Protein AF-A0A7C5ZQL5-F1 (afdb_monomer_lite)

Sequence (84 aa):
MENLYRFLTIFFIIVSLLLIAGVASYVTEKSGLSGIMGQQSTESRQSKKLTKEELIQRYTSIIAYIFLFLSVLLSIMSQQIFKP

Secondary structure (DSSP, 8-state):
-HHHHHHHHHHHHHHHHHHHHHHHHHHHHHHSSGGGS--------------HHHHHHHHHHHHHHHHHHHHHHHHHHHHHHS--

Foldseek 3Di:
DVVVLVVLVVVLVVLVVVLVVLVVVLCCVCVVPNVVDDPDDDDDDDDDDCDVNNVSVVVSVVSVVVSVVSVVVSVVVCCVVPVD

Structure (mmCIF, N/CA/C/O backbone):
data_AF-A0A7C5ZQL5-F1
#
_entry.id   AF-A0A7C5ZQL5-F1
#
loop_
_atom_site.group_PDB
_atom_site.id
_atom_site.type_symbol
_atom_site.label_atom_id
_atom_site.label_alt_id
_atom_site.label_comp_id
_atom_site.label_asym_id
_atom_site.label_entity_id
_atom_site.label_seq_id
_atom_site.pdbx_PDB_ins_code
_atom_site.Cartn_x
_atom_site.Cartn_y
_atom_site.Cartn_z
_atom_site.occupancy
_atom_site.B_iso_or_equiv
_atom_site.auth_seq_id
_atom_site.auth_comp_id
_atom_site.auth_asym_id
_atom_site.auth_atom_id
_atom_site.pdbx_PDB_model_num
ATOM 1 N N . MET A 1 1 ? -8.046 4.460 23.767 1.00 68.19 1 MET A N 1
ATOM 2 C CA . MET A 1 1 ? -8.276 3.709 22.512 1.00 68.19 1 MET A CA 1
ATOM 3 C C . MET A 1 1 ? -8.447 4.629 21.311 1.00 68.19 1 MET A C 1
ATOM 5 O O . MET A 1 1 ? -7.790 4.395 20.308 1.00 68.19 1 MET A O 1
ATOM 9 N N . GLU A 1 2 ? -9.237 5.701 21.411 1.00 75.44 2 GLU A N 1
ATOM 10 C CA . GLU A 1 2 ? -9.499 6.599 20.274 1.00 75.44 2 GLU A CA 1
ATOM 11 C C . GLU A 1 2 ? -8.242 7.287 19.706 1.00 75.44 2 GLU A C 1
ATOM 13 O O . GLU A 1 2 ? -8.013 7.245 18.500 1.00 75.44 2 GLU A O 1
ATOM 18 N N . ASN A 1 3 ? -7.365 7.831 20.560 1.00 81.75 3 ASN A N 1
ATOM 19 C CA . ASN A 1 3 ? -6.120 8.467 20.099 1.00 81.75 3 ASN A CA 1
ATOM 20 C C . ASN A 1 3 ? -5.169 7.477 19.406 1.00 81.75 3 ASN A C 1
ATOM 22 O O . ASN A 1 3 ? -4.514 7.834 18.431 1.00 81.75 3 ASN A O 1
ATOM 26 N N . LEU A 1 4 ? -5.126 6.225 19.876 1.00 82.06 4 LEU A N 1
ATOM 27 C CA . LEU A 1 4 ? -4.319 5.163 19.271 1.00 82.06 4 LEU A CA 1
ATOM 28 C C . LEU A 1 4 ? -4.880 4.763 17.899 1.00 82.06 4 LEU A C 1
ATOM 30 O O . LEU A 1 4 ? -4.122 4.631 16.945 1.00 82.06 4 LEU A O 1
ATOM 34 N N . TYR A 1 5 ? -6.206 4.647 17.782 1.00 82.25 5 TYR A N 1
ATOM 35 C CA . TYR A 1 5 ? -6.882 4.382 16.513 1.00 82.25 5 TYR A CA 1
ATOM 36 C C . TYR A 1 5 ? -6.666 5.514 15.498 1.00 82.25 5 TYR A C 1
ATOM 38 O O . TYR A 1 5 ? -6.309 5.247 14.351 1.00 82.25 5 TYR A O 1
ATOM 46 N N . ARG A 1 6 ? -6.799 6.784 15.914 1.00 84.50 6 ARG A N 1
ATOM 47 C CA . ARG A 1 6 ? -6.506 7.947 15.053 1.00 84.50 6 ARG A CA 1
ATOM 48 C C . ARG A 1 6 ? -5.050 7.957 14.593 1.00 84.50 6 ARG A C 1
ATOM 50 O O . ARG A 1 6 ? -4.793 8.171 13.413 1.00 84.50 6 ARG A O 1
ATOM 57 N N . PHE A 1 7 ? -4.109 7.668 15.491 1.00 87.31 7 PHE A N 1
ATOM 58 C CA . PHE A 1 7 ? -2.690 7.559 15.151 1.00 87.31 7 PHE A CA 1
ATOM 59 C C . PHE A 1 7 ? -2.421 6.447 14.124 1.00 87.31 7 PHE A C 1
ATOM 61 O O . PHE A 1 7 ? -1.796 6.702 13.096 1.00 87.31 7 PHE A O 1
ATOM 68 N N . LEU A 1 8 ? -2.951 5.240 14.353 1.00 85.69 8 LEU A N 1
ATOM 69 C CA . LEU A 1 8 ? -2.850 4.108 13.422 1.00 85.69 8 LEU A CA 1
ATOM 70 C C . LEU A 1 8 ? -3.484 4.416 12.062 1.00 85.69 8 LEU A C 1
ATOM 72 O O . LEU A 1 8 ? -2.932 4.042 11.033 1.00 85.69 8 LEU A O 1
ATOM 76 N N . THR A 1 9 ? -4.607 5.134 12.048 1.00 85.00 9 THR A N 1
ATOM 77 C CA . THR A 1 9 ? -5.289 5.545 10.814 1.00 85.00 9 THR A CA 1
ATOM 78 C C . THR A 1 9 ? -4.433 6.523 10.008 1.00 85.00 9 THR A C 1
ATOM 80 O O . THR A 1 9 ? -4.257 6.340 8.807 1.00 85.00 9 THR A O 1
ATOM 83 N N . ILE A 1 10 ? -3.841 7.531 10.658 1.00 90.50 10 ILE A N 1
ATOM 84 C CA . ILE A 1 10 ? -2.922 8.472 9.998 1.00 90.50 10 ILE A CA 1
ATOM 85 C C . ILE A 1 10 ? -1.699 7.727 9.453 1.00 90.50 10 ILE A C 1
ATOM 87 O O . ILE A 1 10 ? -1.308 7.931 8.304 1.00 90.50 10 ILE A O 1
ATOM 91 N N . PHE A 1 11 ? -1.124 6.822 10.246 1.00 86.44 11 PHE A N 1
ATOM 92 C CA . PHE A 1 11 ? 0.007 6.003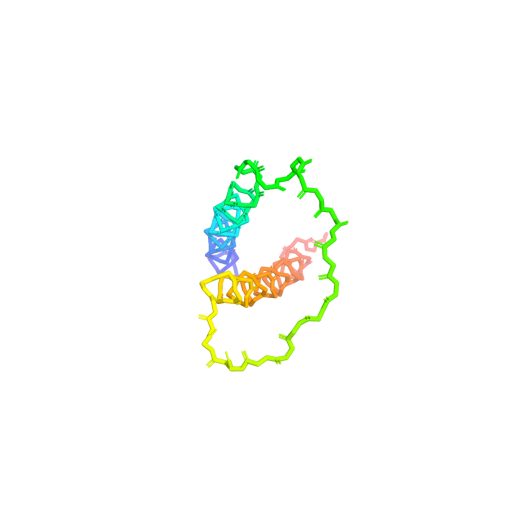 9.818 1.00 86.44 11 PHE A CA 1
ATOM 93 C C . PHE A 1 11 ? -0.342 5.135 8.601 1.00 86.44 11 PHE A C 1
ATOM 95 O O . PHE A 1 11 ? 0.419 5.078 7.637 1.00 86.44 11 PHE A O 1
ATOM 102 N N . PHE A 1 12 ? -1.528 4.525 8.596 1.00 86.50 12 PHE A N 1
ATOM 103 C CA . PHE A 1 12 ? -2.039 3.752 7.469 1.00 86.50 12 PHE A CA 1
ATOM 104 C C . PHE A 1 12 ? -2.189 4.596 6.197 1.00 86.50 12 PHE A C 1
ATOM 106 O O . PHE A 1 12 ? -1.799 4.143 5.120 1.00 86.50 12 PHE A O 1
ATOM 113 N N . ILE A 1 13 ? -2.678 5.836 6.302 1.00 89.06 13 ILE A N 1
ATOM 114 C CA . ILE A 1 13 ? -2.770 6.762 5.161 1.00 89.06 13 ILE A CA 1
ATOM 115 C C . ILE A 1 13 ? -1.379 7.044 4.578 1.00 89.06 13 ILE A C 1
ATOM 117 O O . ILE A 1 13 ? -1.196 6.965 3.364 1.00 89.06 13 ILE A O 1
ATOM 121 N N . ILE A 1 14 ? -0.381 7.313 5.425 1.00 89.62 14 ILE A N 1
ATOM 122 C CA . ILE A 1 14 ? 1.000 7.566 4.981 1.00 89.62 14 ILE A CA 1
ATOM 123 C C . ILE A 1 14 ? 1.572 6.338 4.259 1.00 89.62 14 ILE A C 1
ATOM 125 O O . ILE A 1 14 ? 2.107 6.465 3.157 1.00 89.62 14 ILE A O 1
ATOM 129 N N . VAL A 1 15 ? 1.419 5.143 4.838 1.00 87.38 15 VAL A N 1
ATOM 130 C CA . VAL A 1 15 ? 1.872 3.883 4.220 1.00 87.38 15 VAL A CA 1
ATOM 131 C C . VAL A 1 15 ? 1.170 3.641 2.880 1.00 87.38 15 VAL A C 1
ATOM 133 O O . VAL A 1 15 ? 1.817 3.230 1.919 1.00 87.38 15 VAL A O 1
ATOM 136 N N . SER A 1 16 ? -0.124 3.956 2.782 1.00 84.62 16 SER A N 1
ATOM 137 C CA . SER A 1 16 ? -0.899 3.839 1.538 1.00 84.62 16 SER A CA 1
ATOM 138 C C . SER A 1 16 ? -0.351 4.746 0.438 1.00 84.62 16 SER A C 1
ATOM 140 O O . SER A 1 16 ? -0.159 4.296 -0.689 1.00 84.62 16 SER A O 1
ATOM 142 N N . LEU A 1 17 ? -0.054 6.009 0.760 1.00 89.19 17 LEU A N 1
ATOM 143 C CA . LEU A 1 17 ? 0.522 6.962 -0.192 1.00 89.19 17 LEU A CA 1
ATOM 144 C C . LEU A 1 17 ? 1.902 6.514 -0.684 1.00 89.19 17 LEU A C 1
ATOM 146 O O . LEU A 1 17 ? 2.178 6.594 -1.880 1.00 89.19 17 LEU A O 1
ATOM 150 N N . LEU A 1 18 ? 2.746 5.995 0.212 1.00 86.12 18 LEU A N 1
ATOM 151 C CA . LEU A 1 18 ? 4.052 5.441 -0.157 1.00 86.12 18 LEU A CA 1
ATOM 152 C C . LEU A 1 18 ? 3.916 4.223 -1.075 1.00 86.12 18 LEU A C 1
ATOM 154 O O . LEU A 1 18 ? 4.676 4.093 -2.032 1.00 86.12 18 LEU A O 1
ATOM 158 N N . LEU A 1 19 ? 2.938 3.354 -0.814 1.00 84.56 19 LEU A N 1
ATOM 159 C CA . LEU A 1 19 ? 2.669 2.183 -1.644 1.00 84.56 19 LEU A CA 1
ATOM 160 C C . LEU A 1 19 ? 2.177 2.606 -3.035 1.00 84.56 19 LEU A C 1
ATOM 162 O O . LEU A 1 19 ? 2.700 2.113 -4.032 1.00 84.56 19 LEU A O 1
ATOM 166 N N . ILE A 1 20 ? 1.253 3.568 -3.120 1.00 84.69 20 ILE A N 1
ATOM 167 C CA . ILE A 1 20 ? 0.780 4.130 -4.395 1.00 84.69 20 ILE A CA 1
ATOM 168 C C . ILE A 1 20 ? 1.942 4.751 -5.173 1.00 84.69 20 ILE A C 1
ATOM 170 O O . ILE A 1 20 ? 2.098 4.451 -6.351 1.00 84.69 20 ILE A O 1
ATOM 174 N N . ALA A 1 21 ? 2.784 5.565 -4.531 1.00 82.75 21 ALA A N 1
ATOM 175 C CA . ALA A 1 21 ? 3.942 6.178 -5.179 1.00 82.75 21 ALA A CA 1
ATOM 176 C C . ALA A 1 21 ? 4.959 5.127 -5.658 1.00 82.75 21 ALA A C 1
ATOM 178 O O . ALA A 1 21 ? 5.450 5.211 -6.782 1.00 82.75 21 ALA A O 1
ATOM 179 N N . GLY A 1 22 ? 5.236 4.106 -4.841 1.00 80.50 22 GLY A N 1
ATOM 180 C CA . GLY A 1 22 ? 6.139 3.010 -5.194 1.00 80.50 22 GLY A CA 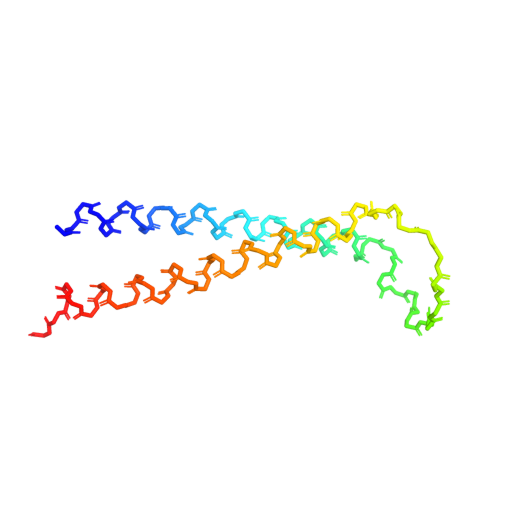1
ATOM 181 C C . GLY A 1 22 ? 5.623 2.172 -6.364 1.00 80.50 22 GLY A C 1
ATOM 182 O O . GLY A 1 22 ? 6.372 1.879 -7.296 1.00 80.50 22 GLY A O 1
ATOM 183 N N . VAL A 1 23 ? 4.329 1.836 -6.364 1.00 79.12 23 VAL A N 1
ATOM 184 C CA . VAL A 1 23 ? 3.683 1.118 -7.471 1.00 79.12 23 VAL A CA 1
ATOM 185 C C . VAL A 1 23 ? 3.616 1.994 -8.721 1.00 79.12 23 VAL A C 1
ATOM 187 O O . VAL A 1 23 ? 3.950 1.515 -9.798 1.00 79.12 23 VAL A O 1
ATOM 190 N N . ALA A 1 24 ? 3.254 3.272 -8.603 1.00 76.12 24 ALA A N 1
ATOM 191 C CA . ALA A 1 24 ? 3.208 4.202 -9.729 1.00 76.12 24 ALA A CA 1
ATOM 192 C C . ALA A 1 24 ? 4.590 4.393 -10.372 1.00 76.12 24 ALA A C 1
ATOM 194 O O . ALA A 1 24 ? 4.694 4.379 -11.598 1.00 76.12 24 ALA A O 1
ATOM 195 N N . SER A 1 25 ? 5.653 4.504 -9.568 1.00 74.06 25 SER A N 1
ATOM 196 C CA . SER A 1 25 ? 7.035 4.567 -10.059 1.00 74.06 25 SER A CA 1
ATOM 197 C C . SER A 1 25 ? 7.410 3.287 -10.806 1.00 74.06 25 SER A C 1
ATOM 199 O O . SER A 1 25 ? 7.892 3.355 -11.933 1.00 74.06 25 SER A O 1
ATOM 201 N N . TYR A 1 26 ? 7.107 2.118 -10.231 1.00 70.88 26 TYR A N 1
ATOM 202 C CA . TYR A 1 26 ? 7.375 0.823 -10.863 1.00 70.88 26 TYR A CA 1
ATOM 203 C C . TYR A 1 26 ? 6.603 0.636 -12.179 1.00 70.88 26 TYR A C 1
ATOM 205 O O . TYR A 1 26 ? 7.159 0.183 -13.179 1.00 70.88 26 TYR A O 1
ATOM 213 N N . VAL A 1 27 ? 5.320 1.010 -12.202 1.00 68.12 27 VAL A N 1
ATOM 214 C CA . VAL A 1 27 ? 4.479 0.946 -13.403 1.00 68.12 27 VAL A CA 1
ATOM 215 C C . VAL A 1 27 ? 4.990 1.914 -14.462 1.00 68.12 27 VAL A C 1
ATOM 217 O O . VAL A 1 27 ? 5.055 1.528 -15.622 1.00 68.12 27 VAL A O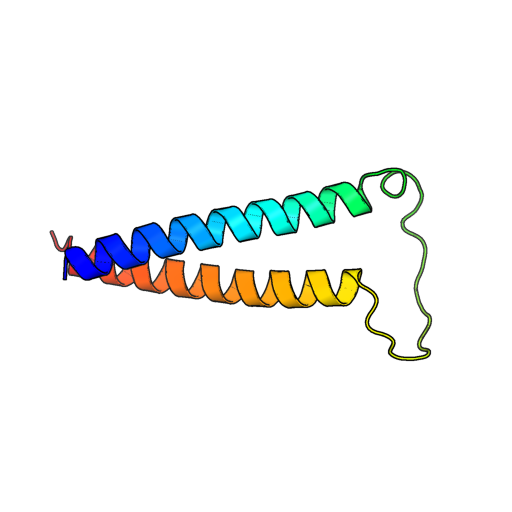 1
ATOM 220 N N . THR A 1 28 ? 5.398 3.130 -14.099 1.00 68.75 28 THR A N 1
ATOM 221 C CA . THR A 1 28 ? 5.919 4.121 -15.055 1.00 68.75 28 THR A CA 1
ATOM 222 C C . THR A 1 28 ? 7.239 3.663 -15.676 1.00 68.75 28 THR A C 1
ATOM 224 O O . THR A 1 28 ? 7.397 3.754 -16.890 1.00 68.75 28 THR A O 1
ATOM 227 N N . GLU A 1 29 ? 8.150 3.095 -14.881 1.00 61.81 29 GLU A N 1
ATOM 228 C CA . GLU A 1 29 ? 9.418 2.544 -15.379 1.00 61.81 29 GLU A CA 1
ATOM 229 C C . GLU A 1 29 ? 9.206 1.345 -16.318 1.00 61.81 29 GLU A C 1
ATOM 231 O O . GLU A 1 29 ? 9.871 1.252 -17.347 1.00 61.81 29 GLU A O 1
ATOM 236 N N . LYS A 1 30 ? 8.234 0.466 -16.035 1.00 59.47 30 LYS A N 1
ATOM 237 C CA . LYS A 1 30 ? 7.883 -0.646 -16.940 1.00 59.47 30 LYS A CA 1
ATOM 238 C C . LYS A 1 30 ? 7.065 -0.229 -18.166 1.00 59.47 30 LYS A C 1
ATOM 240 O O . LYS A 1 30 ? 7.165 -0.864 -19.214 1.00 59.47 30 LYS A O 1
ATOM 245 N N . SER A 1 31 ? 6.228 0.797 -18.036 1.00 53.31 31 SER A N 1
ATOM 246 C CA . SER A 1 31 ? 5.273 1.217 -19.075 1.00 53.31 31 SER A CA 1
ATOM 247 C C . SER A 1 31 ? 5.845 2.279 -20.016 1.00 53.31 31 SER A C 1
ATOM 249 O O . SER A 1 31 ? 5.304 2.489 -21.099 1.00 53.31 31 SER A O 1
ATOM 251 N N . GLY A 1 32 ? 6.960 2.920 -19.652 1.00 50.22 32 GLY A N 1
ATOM 252 C CA . GLY A 1 32 ? 7.744 3.759 -20.549 1.00 50.22 32 GLY A CA 1
ATOM 253 C C . GLY A 1 32 ? 8.460 2.906 -21.598 1.00 50.22 32 GLY A C 1
ATOM 254 O O . GLY A 1 32 ? 9.530 2.367 -21.343 1.00 50.22 32 GLY A O 1
ATOM 255 N N . LEU A 1 33 ? 7.861 2.778 -22.784 1.00 48.59 33 LEU A N 1
ATOM 256 C CA . LEU A 1 33 ? 8.406 2.151 -24.003 1.00 48.59 33 LEU A CA 1
ATOM 257 C C . LEU A 1 33 ? 8.565 0.612 -24.005 1.00 48.59 33 LEU A C 1
ATOM 259 O O . LEU A 1 33 ? 8.460 0.012 -25.071 1.00 48.59 33 LEU A O 1
ATOM 263 N N . SER A 1 34 ? 8.746 -0.042 -22.854 1.00 51.62 34 SER A N 1
ATOM 264 C CA . SER A 1 34 ? 8.939 -1.507 -22.780 1.00 51.62 34 SER A CA 1
ATOM 265 C C . SER A 1 34 ? 7.623 -2.311 -22.765 1.00 51.62 34 SER A C 1
ATOM 267 O O . SER A 1 34 ? 7.582 -3.470 -23.165 1.00 51.62 34 SER A O 1
ATOM 269 N N . GLY A 1 35 ? 6.501 -1.688 -22.385 1.00 46.25 35 GLY A N 1
ATOM 270 C CA . GLY A 1 35 ? 5.185 -2.344 -22.313 1.00 46.25 35 GLY A CA 1
ATOM 271 C C . GLY A 1 35 ? 4.540 -2.712 -23.659 1.00 46.25 35 GLY A C 1
ATOM 272 O O . GLY A 1 35 ? 3.546 -3.433 -23.667 1.00 46.25 35 GLY A O 1
ATOM 273 N N . ILE A 1 36 ? 5.081 -2.240 -24.790 1.00 50.88 36 ILE A N 1
ATOM 274 C CA . ILE A 1 36 ? 4.544 -2.515 -26.140 1.00 50.88 36 ILE A CA 1
ATOM 275 C C . ILE A 1 36 ? 5.394 -3.564 -26.887 1.00 50.88 36 ILE A C 1
ATOM 277 O O . ILE A 1 36 ? 4.924 -4.165 -27.850 1.00 50.88 36 ILE A O 1
ATOM 281 N N . MET A 1 37 ? 6.616 -3.860 -26.430 1.00 52.69 37 MET A N 1
ATOM 282 C CA . MET A 1 37 ? 7.482 -4.869 -27.047 1.00 52.69 37 MET A CA 1
ATOM 283 C C . MET A 1 37 ? 7.718 -6.052 -26.106 1.00 52.69 37 MET A C 1
ATOM 285 O O . MET A 1 37 ? 8.667 -6.078 -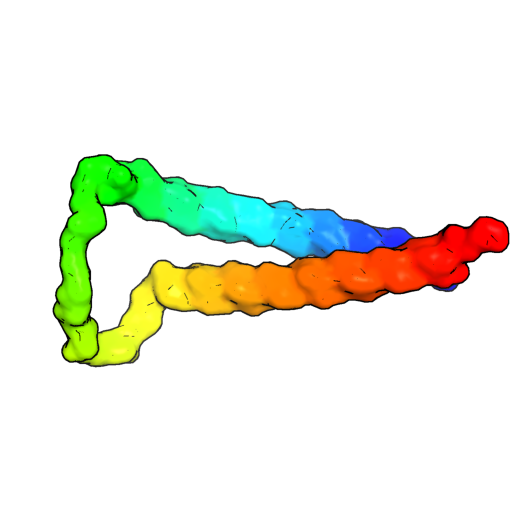25.337 1.00 52.69 37 MET A O 1
ATOM 289 N N . GLY A 1 38 ? 6.878 -7.075 -26.250 1.00 44.81 38 GLY A N 1
ATOM 290 C CA . GLY A 1 38 ? 7.323 -8.456 -26.076 1.00 44.81 38 GLY A CA 1
ATOM 291 C C . GLY A 1 38 ? 7.305 -9.010 -24.653 1.00 44.81 38 GLY A C 1
ATOM 292 O O . GLY A 1 38 ? 8.278 -8.946 -23.909 1.00 44.81 38 GLY A O 1
ATOM 293 N N . GLN A 1 39 ? 6.248 -9.767 -24.359 1.00 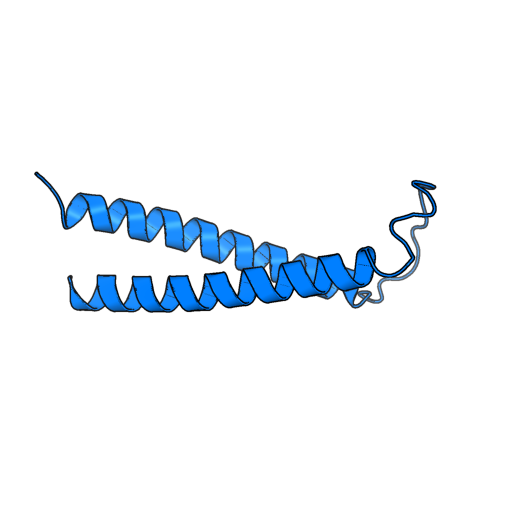52.75 39 GLN A N 1
ATOM 294 C CA . GLN A 1 39 ? 6.425 -11.040 -23.663 1.00 52.75 39 GLN A CA 1
ATOM 295 C C . GLN A 1 39 ? 7.366 -11.939 -24.489 1.00 52.75 39 GLN A C 1
ATOM 297 O O . GLN A 1 39 ? 6.927 -12.631 -25.401 1.00 52.75 39 GLN A O 1
ATOM 302 N N . GLN A 1 40 ? 8.661 -11.918 -24.190 1.00 37.66 40 GLN A N 1
ATOM 303 C CA . GLN A 1 40 ? 9.665 -12.897 -24.628 1.00 37.66 40 GLN A CA 1
ATOM 304 C C . GLN A 1 40 ? 10.913 -12.600 -23.782 1.00 37.66 40 GLN A C 1
ATOM 306 O O . GLN A 1 40 ? 11.353 -11.464 -23.750 1.00 37.66 40 GLN A O 1
ATOM 311 N N . SER A 1 41 ? 11.540 -13.470 -23.006 1.00 44.34 41 SER A N 1
ATOM 312 C CA . SER A 1 41 ? 11.518 -14.915 -22.848 1.00 44.34 41 SER A CA 1
ATOM 313 C C . SER A 1 41 ? 12.221 -15.242 -21.522 1.00 44.34 41 SER A C 1
ATOM 315 O O . SER A 1 41 ? 12.982 -14.447 -20.977 1.00 44.34 41 SER A O 1
ATOM 317 N N . THR A 1 42 ? 11.947 -16.443 -21.038 1.00 50.53 42 THR A N 1
ATOM 318 C CA . THR A 1 42 ? 12.708 -17.265 -20.090 1.00 50.53 42 THR A CA 1
ATOM 319 C C . THR A 1 42 ? 14.233 -17.066 -20.046 1.00 50.53 42 THR A C 1
ATOM 321 O O . THR A 1 42 ? 14.879 -16.914 -21.074 1.00 50.53 42 THR A O 1
ATOM 324 N N . GLU A 1 43 ? 14.763 -17.253 -18.830 1.00 52.88 43 GLU A N 1
ATOM 325 C CA . GLU A 1 43 ? 16.124 -17.697 -18.484 1.00 52.88 43 GLU A CA 1
ATOM 326 C C . GLU A 1 43 ? 17.323 -16.777 -18.765 1.00 52.88 43 GLU A C 1
ATOM 328 O O . GLU A 1 43 ? 17.864 -16.727 -19.861 1.00 52.88 43 GLU A O 1
ATOM 333 N N . SER A 1 44 ? 17.916 -16.270 -17.680 1.00 41.25 44 SER A N 1
ATOM 334 C CA . SER A 1 44 ? 19.346 -16.506 -17.443 1.00 41.25 44 SER A CA 1
ATOM 335 C C . SER A 1 44 ? 19.681 -16.359 -15.959 1.00 41.25 44 SER A C 1
ATOM 337 O O . SER A 1 44 ? 19.775 -15.261 -15.410 1.00 41.25 44 SER A O 1
ATOM 339 N N . ARG A 1 45 ? 19.900 -17.502 -15.304 1.00 58.88 45 ARG A N 1
ATOM 340 C CA . ARG A 1 45 ? 20.761 -17.595 -14.124 1.00 58.88 45 ARG A CA 1
ATOM 341 C C . ARG A 1 45 ? 22.130 -17.012 -14.490 1.00 58.88 45 ARG A C 1
ATOM 343 O O . ARG A 1 45 ? 22.837 -17.672 -15.236 1.00 58.88 45 ARG A O 1
ATOM 350 N N . GLN A 1 46 ? 22.538 -15.868 -13.940 1.00 39.84 46 GLN A N 1
ATOM 351 C CA . GLN A 1 46 ? 23.950 -15.596 -13.624 1.00 39.84 46 GLN A CA 1
ATOM 352 C C . GLN A 1 46 ? 24.138 -14.248 -12.913 1.00 39.84 46 GLN A C 1
ATOM 354 O O . GLN A 1 46 ? 23.798 -13.196 -13.433 1.00 39.84 46 GLN A O 1
ATOM 359 N N . SER A 1 47 ? 24.771 -14.321 -11.737 1.00 37.88 47 SER A N 1
ATOM 360 C CA . SER A 1 47 ? 25.366 -13.220 -10.965 1.00 37.88 47 SER A CA 1
ATOM 361 C C . SER A 1 47 ? 24.407 -12.213 -10.304 1.00 37.88 47 SER A C 1
ATOM 363 O O . SER A 1 47 ? 24.003 -11.206 -10.876 1.00 37.88 47 SER A O 1
ATOM 365 N N . LYS A 1 48 ? 24.113 -12.477 -9.020 1.00 50.41 48 LYS A N 1
ATOM 366 C CA . LYS A 1 48 ? 23.431 -11.595 -8.056 1.00 50.41 48 LYS A CA 1
ATOM 367 C C . LYS A 1 48 ? 24.154 -10.245 -7.903 1.00 50.41 48 LYS A C 1
ATOM 369 O O . LYS A 1 48 ? 24.899 -10.028 -6.950 1.00 50.41 48 LYS A O 1
ATOM 374 N N . LYS A 1 49 ? 23.866 -9.295 -8.783 1.00 46.69 49 LYS A N 1
ATOM 375 C CA . LYS A 1 49 ? 23.716 -7.895 -8.383 1.00 46.69 49 LYS A CA 1
ATOM 376 C C . LYS A 1 49 ? 22.217 -7.658 -8.333 1.00 46.69 49 LYS A C 1
ATOM 378 O O . LYS A 1 49 ? 21.576 -7.802 -9.363 1.00 46.69 49 LYS A O 1
ATOM 383 N N . LEU A 1 50 ? 21.681 -7.341 -7.152 1.00 54.56 50 LEU A N 1
ATOM 384 C CA . LEU A 1 50 ? 20.299 -6.874 -7.019 1.00 54.56 50 LEU A CA 1
ATOM 385 C C . LEU A 1 50 ? 20.112 -5.723 -8.010 1.00 54.56 50 LEU A C 1
ATOM 387 O O . LEU A 1 50 ? 20.653 -4.632 -7.811 1.00 54.56 50 LEU A O 1
ATOM 391 N N . THR A 1 51 ? 19.412 -5.983 -9.110 1.00 66.25 51 THR A N 1
ATOM 392 C CA . THR A 1 51 ? 18.966 -4.932 -10.015 1.00 66.25 51 THR A CA 1
ATOM 393 C C . THR A 1 51 ? 18.031 -4.025 -9.223 1.00 66.25 51 THR A C 1
ATOM 395 O O . THR A 1 51 ? 17.322 -4.472 -8.319 1.00 66.25 51 THR A O 1
ATOM 398 N N . LYS A 1 52 ? 18.051 -2.719 -9.514 1.00 65.38 52 LYS A N 1
ATOM 399 C CA . LYS A 1 52 ? 17.220 -1.730 -8.801 1.00 65.38 52 LYS A CA 1
ATOM 400 C C . LYS A 1 52 ? 15.743 -2.150 -8.769 1.00 65.38 52 LYS A C 1
ATOM 402 O O . LYS A 1 52 ? 15.085 -1.961 -7.755 1.00 65.38 52 LYS A O 1
ATOM 407 N N . GLU A 1 53 ? 15.277 -2.810 -9.826 1.00 64.31 53 GLU A N 1
ATOM 408 C CA . GLU A 1 53 ? 13.933 -3.382 -9.948 1.00 64.31 53 GLU A CA 1
ATOM 409 C C . GLU A 1 53 ? 13.628 -4.468 -8.910 1.00 64.31 53 GLU A C 1
ATOM 411 O O . GLU A 1 53 ? 12.571 -4.441 -8.287 1.00 64.31 53 GLU A O 1
ATOM 416 N N . GLU A 1 54 ? 14.552 -5.402 -8.683 1.00 69.06 54 GLU A N 1
ATOM 417 C CA . GLU A 1 54 ? 14.389 -6.484 -7.707 1.00 69.06 54 GLU A CA 1
ATOM 418 C C . GLU A 1 54 ? 14.382 -5.919 -6.277 1.00 69.06 54 GLU A C 1
ATOM 420 O O . GLU A 1 54 ? 13.638 -6.376 -5.407 1.00 69.06 54 GLU A O 1
ATOM 425 N N . LEU A 1 55 ? 15.149 -4.846 -6.054 1.00 70.31 55 LEU A N 1
ATOM 426 C CA . LEU A 1 55 ? 15.156 -4.078 -4.812 1.00 70.31 55 LEU A CA 1
ATOM 427 C C . LEU A 1 55 ? 13.800 -3.384 -4.582 1.00 70.31 55 LEU A C 1
ATOM 429 O O . LEU A 1 55 ? 13.198 -3.557 -3.522 1.00 70.31 55 LEU A O 1
ATOM 433 N N . ILE A 1 56 ? 13.294 -2.655 -5.585 1.00 72.00 56 ILE A N 1
ATOM 434 C CA . ILE A 1 56 ? 11.987 -1.979 -5.547 1.00 72.00 56 ILE A CA 1
ATOM 435 C C . ILE A 1 56 ? 10.877 -3.004 -5.317 1.00 72.00 56 ILE A C 1
ATOM 437 O O . ILE A 1 56 ? 10.061 -2.826 -4.420 1.00 72.00 56 ILE A O 1
ATOM 441 N N . GLN A 1 57 ? 10.875 -4.118 -6.048 1.00 76.44 57 GLN A N 1
ATOM 442 C CA . GLN A 1 57 ? 9.869 -5.166 -5.902 1.00 76.44 57 GLN A CA 1
ATOM 443 C C . GLN A 1 57 ? 9.875 -5.781 -4.497 1.00 76.44 57 GLN A C 1
ATOM 445 O O . GLN A 1 57 ? 8.810 -6.025 -3.919 1.00 76.44 57 GLN A O 1
ATOM 450 N N . ARG A 1 58 ? 11.059 -6.012 -3.919 1.00 78.81 58 ARG A N 1
ATOM 451 C CA . ARG A 1 58 ? 11.197 -6.569 -2.569 1.00 78.81 58 ARG A CA 1
ATOM 452 C C . ARG A 1 58 ? 10.708 -5.588 -1.504 1.00 78.81 58 ARG A C 1
ATOM 454 O O . ARG A 1 58 ? 9.962 -5.999 -0.618 1.00 78.81 58 ARG A O 1
ATOM 461 N N . TYR A 1 59 ? 11.053 -4.304 -1.617 1.00 80.38 59 TYR A N 1
ATOM 462 C CA . TYR A 1 59 ? 10.553 -3.270 -0.706 1.00 80.38 59 TYR A CA 1
ATOM 463 C C . TYR A 1 59 ? 9.048 -3.049 -0.855 1.00 80.38 59 TYR A C 1
ATOM 465 O O . TYR A 1 59 ? 8.349 -3.049 0.154 1.00 80.38 59 TYR A O 1
ATOM 473 N N . THR A 1 60 ? 8.524 -2.959 -2.078 1.00 80.25 60 THR A N 1
ATOM 474 C CA . THR A 1 60 ? 7.081 -2.843 -2.328 1.00 80.25 60 THR A CA 1
ATOM 475 C C . THR A 1 60 ? 6.327 -4.044 -1.763 1.00 80.25 60 THR A C 1
ATOM 477 O O . THR A 1 60 ? 5.286 -3.860 -1.140 1.00 80.25 60 THR A O 1
ATOM 480 N N . SER A 1 61 ? 6.868 -5.262 -1.886 1.00 80.31 61 SER A N 1
ATOM 481 C CA . SER A 1 61 ? 6.258 -6.458 -1.282 1.00 80.31 61 SER A CA 1
ATOM 482 C C . SER A 1 61 ? 6.222 -6.374 0.245 1.00 80.31 61 SER A C 1
ATOM 484 O O . SER A 1 61 ? 5.190 -6.647 0.849 1.00 80.31 61 SER A O 1
ATOM 486 N N . ILE A 1 62 ? 7.321 -5.960 0.884 1.00 85.06 62 ILE A N 1
ATOM 487 C CA . ILE A 1 62 ? 7.379 -5.784 2.345 1.00 85.06 62 ILE A CA 1
ATOM 488 C C . ILE A 1 62 ? 6.373 -4.718 2.802 1.00 85.06 62 ILE A C 1
ATOM 490 O O . ILE A 1 62 ? 5.618 -4.949 3.745 1.00 85.06 62 ILE A O 1
ATOM 494 N N . ILE A 1 63 ? 6.318 -3.578 2.109 1.00 81.88 63 ILE A N 1
ATOM 495 C CA . ILE A 1 63 ? 5.371 -2.494 2.400 1.00 81.88 63 ILE A CA 1
ATOM 496 C C . ILE A 1 63 ? 3.926 -2.976 2.206 1.00 81.88 63 ILE A C 1
ATOM 498 O O . ILE A 1 63 ? 3.067 -2.650 3.022 1.00 81.88 63 ILE A O 1
ATOM 502 N N . ALA A 1 64 ? 3.654 -3.808 1.197 1.00 81.94 64 ALA A N 1
ATOM 503 C CA . ALA A 1 64 ? 2.337 -4.399 0.976 1.00 81.94 64 ALA A CA 1
ATOM 504 C C . ALA A 1 64 ? 1.913 -5.340 2.112 1.00 81.94 64 ALA A C 1
ATOM 506 O O . ALA A 1 64 ? 0.773 -5.262 2.566 1.00 81.94 64 ALA A O 1
ATOM 507 N N . TYR A 1 65 ? 2.819 -6.175 2.631 1.00 87.56 65 TYR A N 1
ATOM 508 C CA . TYR A 1 65 ? 2.523 -6.997 3.809 1.00 87.56 65 TYR A CA 1
ATOM 509 C C . TYR A 1 65 ? 2.225 -6.144 5.046 1.00 87.56 65 TYR A C 1
ATOM 511 O O . TYR A 1 65 ? 1.278 -6.436 5.775 1.00 87.56 65 TYR A O 1
ATOM 519 N N . ILE A 1 66 ? 2.988 -5.068 5.262 1.00 84.88 66 ILE A N 1
ATOM 520 C CA . ILE A 1 66 ? 2.755 -4.123 6.364 1.00 84.88 66 ILE A CA 1
ATOM 521 C C . ILE A 1 66 ? 1.391 -3.441 6.209 1.00 84.88 66 ILE A C 1
ATOM 523 O O . ILE A 1 66 ? 0.641 -3.343 7.178 1.00 84.88 66 ILE A O 1
ATOM 527 N N . PHE A 1 67 ? 1.042 -3.014 4.995 1.00 87.94 67 PHE A N 1
ATOM 528 C CA . PHE A 1 67 ? -0.261 -2.431 4.686 1.00 87.94 67 PHE A CA 1
ATOM 529 C C . PHE A 1 67 ? -1.405 -3.405 4.996 1.00 87.94 67 PHE A C 1
ATOM 531 O O . PHE A 1 67 ? -2.372 -3.032 5.659 1.00 87.94 67 PHE A O 1
ATOM 538 N N . LEU A 1 68 ? -1.276 -4.664 4.573 1.00 88.50 68 LEU A N 1
ATOM 539 C CA . LEU A 1 68 ? -2.289 -5.696 4.794 1.00 88.50 68 LEU A CA 1
ATOM 540 C C . LEU A 1 68 ? -2.455 -5.982 6.294 1.00 88.50 68 LEU A C 1
ATOM 542 O O . LEU A 1 68 ? -3.574 -6.006 6.804 1.00 88.50 68 LEU A O 1
ATOM 546 N N . PHE A 1 69 ? -1.344 -6.098 7.023 1.00 89.81 69 PHE A N 1
ATOM 547 C CA . PHE A 1 69 ? -1.352 -6.265 8.475 1.00 89.81 69 PHE A CA 1
ATOM 548 C C . PHE A 1 69 ? -2.024 -5.085 9.193 1.00 89.81 69 PHE A C 1
ATOM 550 O O . PHE A 1 69 ? -2.900 -5.292 10.033 1.00 89.81 69 PHE A O 1
ATOM 557 N N . LEU A 1 70 ? -1.665 -3.847 8.836 1.00 87.06 70 LEU A N 1
ATOM 558 C CA . LEU A 1 70 ? -2.280 -2.641 9.397 1.00 87.06 70 LEU A CA 1
ATOM 559 C C . LEU A 1 70 ? -3.776 -2.566 9.087 1.00 87.06 70 LEU A C 1
ATOM 561 O O . LEU A 1 70 ? -4.548 -2.175 9.957 1.00 87.06 70 LEU A O 1
ATOM 565 N N . SER A 1 71 ? -4.187 -2.961 7.880 1.00 84.69 71 SER A N 1
ATOM 566 C CA . SER A 1 71 ? -5.594 -2.987 7.473 1.00 84.69 71 SER A CA 1
ATOM 567 C C . SER A 1 71 ? -6.408 -3.957 8.334 1.00 84.69 71 SER A C 1
ATOM 569 O O . SER A 1 71 ? -7.451 -3.580 8.869 1.00 84.69 71 SER A O 1
ATOM 571 N N . VAL A 1 72 ? -5.898 -5.174 8.554 1.00 87.56 72 VAL A N 1
ATOM 572 C CA . VAL A 1 72 ? -6.542 -6.168 9.429 1.00 87.56 72 VAL A CA 1
ATOM 573 C C . VAL A 1 72 ? -6.597 -5.670 10.873 1.00 87.56 72 VAL A C 1
ATOM 575 O O . VAL A 1 72 ? -7.644 -5.758 11.516 1.00 87.56 72 VAL A O 1
ATOM 578 N N . LEU A 1 73 ? -5.503 -5.096 11.379 1.00 86.50 73 LEU A N 1
ATOM 579 C CA . LEU A 1 73 ? -5.436 -4.576 12.743 1.00 86.50 73 LEU A CA 1
ATOM 580 C C . LEU A 1 73 ? -6.432 -3.427 12.964 1.00 86.50 73 LEU A C 1
ATOM 582 O O . LEU A 1 73 ? -7.172 -3.437 13.948 1.00 86.50 73 LEU A O 1
ATOM 586 N N . LEU A 1 74 ? -6.500 -2.474 12.030 1.00 85.44 74 LEU A N 1
ATOM 587 C CA . LEU A 1 74 ? -7.479 -1.385 12.049 1.00 85.44 74 LEU A CA 1
ATOM 588 C C . LEU A 1 74 ? -8.911 -1.913 11.960 1.00 85.44 74 LEU A C 1
ATOM 590 O O . LEU A 1 74 ? -9.765 -1.439 12.703 1.00 85.44 74 LEU A O 1
ATOM 594 N N . SER A 1 75 ? -9.169 -2.919 11.120 1.00 84.19 75 SER A N 1
ATOM 595 C CA . SER A 1 75 ? -10.486 -3.554 11.014 1.00 84.19 75 SER A CA 1
ATOM 596 C C . SER A 1 75 ? -10.921 -4.168 12.348 1.00 84.19 75 SER A C 1
ATOM 598 O O . SER A 1 75 ? -12.023 -3.891 12.818 1.00 84.19 75 SER A O 1
ATOM 600 N N . ILE A 1 76 ? -10.053 -4.941 13.008 1.00 85.19 76 ILE A N 1
ATOM 601 C CA . ILE A 1 76 ? -10.352 -5.550 14.315 1.00 85.19 76 ILE A CA 1
ATOM 602 C C . ILE A 1 76 ? -10.572 -4.470 15.381 1.00 85.19 76 ILE A C 1
ATOM 604 O O . ILE A 1 76 ? -11.540 -4.538 16.138 1.00 85.19 76 ILE A O 1
ATOM 608 N N . MET A 1 77 ? -9.711 -3.448 15.431 1.00 78.75 77 MET A N 1
ATOM 609 C CA . MET A 1 77 ? -9.881 -2.341 16.377 1.00 78.75 77 MET A CA 1
ATOM 610 C C . MET A 1 77 ? -11.170 -1.562 16.111 1.00 78.75 77 MET A C 1
ATOM 612 O O . MET A 1 77 ? -11.848 -1.192 17.065 1.00 78.75 77 MET A O 1
ATOM 616 N N . SER A 1 78 ? -11.552 -1.364 14.846 1.00 77.75 78 SER A N 1
ATOM 617 C CA . SER A 1 78 ? -12.814 -0.710 14.497 1.00 77.75 78 SER A CA 1
ATOM 618 C C . SER A 1 78 ? -14.012 -1.495 15.035 1.00 77.75 78 SER A C 1
ATOM 620 O O . SER A 1 78 ? -14.887 -0.901 15.646 1.00 77.75 78 SER A O 1
ATOM 622 N N . GLN A 1 79 ? -14.011 -2.828 14.941 1.00 73.81 79 GLN A N 1
ATOM 623 C CA . GLN A 1 79 ? -15.088 -3.672 15.474 1.00 73.81 79 GLN A CA 1
ATOM 624 C C . GLN A 1 79 ? -15.146 -3.680 17.009 1.00 73.81 79 GLN A C 1
ATOM 626 O O . GLN A 1 79 ? -16.211 -3.870 17.588 1.00 73.81 79 GLN A O 1
ATOM 631 N N . GLN A 1 80 ? -14.010 -3.486 17.686 1.00 69.00 80 GLN A N 1
ATOM 632 C CA . GLN A 1 80 ? -13.967 -3.389 19.148 1.00 69.00 80 GLN A CA 1
ATOM 633 C C . GLN A 1 80 ? -14.359 -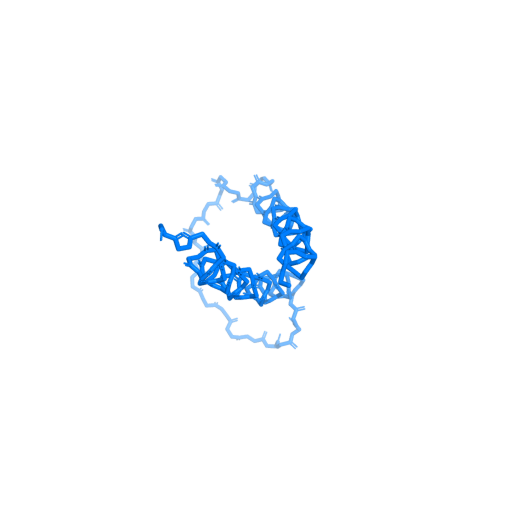2.001 19.671 1.00 69.00 80 GLN A C 1
ATOM 635 O O . GLN A 1 80 ? -14.905 -1.910 20.769 1.00 69.00 80 GLN A O 1
ATOM 640 N N . ILE A 1 81 ? -14.072 -0.940 18.910 1.00 61.50 81 ILE A N 1
ATOM 641 C CA . ILE A 1 81 ? -14.403 0.452 19.254 1.00 61.50 81 ILE A CA 1
ATOM 642 C C . ILE A 1 81 ? -15.855 0.779 18.871 1.00 61.50 81 ILE A C 1
ATOM 644 O O . ILE A 1 81 ? -16.540 1.453 19.632 1.00 61.50 81 ILE A O 1
ATOM 648 N N . PHE A 1 82 ? -16.329 0.268 17.735 1.00 59.03 82 PHE A N 1
ATOM 649 C CA . PHE A 1 82 ? -17.698 0.395 17.230 1.00 59.03 82 PHE A CA 1
ATOM 650 C C . PHE A 1 82 ? -18.471 -0.918 17.402 1.00 59.03 82 PHE A C 1
ATOM 652 O O . PHE A 1 82 ? -19.115 -1.396 16.465 1.00 59.03 82 PHE A O 1
ATOM 659 N N . LYS A 1 83 ? -18.402 -1.532 18.592 1.00 54.16 83 LYS A N 1
ATOM 660 C CA . LYS A 1 83 ? -19.432 -2.519 18.942 1.00 54.16 83 LYS A CA 1
ATOM 661 C C . LYS A 1 83 ? -20.801 -1.818 18.857 1.00 54.16 83 LYS A C 1
ATOM 663 O O . LYS A 1 83 ? -20.872 -0.667 19.291 1.00 54.16 83 LYS A O 1
ATOM 668 N N . PRO A 1 84 ? -21.836 -2.457 18.283 1.00 52.84 84 PRO A N 1
ATOM 669 C CA . PRO A 1 84 ? -23.195 -1.932 18.370 1.00 52.84 84 PRO A CA 1
ATOM 670 C C . PRO A 1 84 ? -23.631 -1.760 19.829 1.00 52.84 84 PRO A C 1
ATOM 672 O O . PRO A 1 84 ? -23.143 -2.535 20.690 1.00 52.84 84 PRO A O 1
#

pLDDT: mean 71.39, std 15.61, range [37.66, 90.5]

Radius of gyration: 18.52 Å; chains: 1; bounding box: 49×26×50 Å